Protein AF-A0A952WX65-F1 (afdb_monomer)

Foldseek 3Di:
DDPDDDPPPVDPPQPPPPPVVVLVVVVVVLVVVLVVVLVPPPPDPPVCSVVVVVVSVVVSVVVSVVVVVVVVVVVVLVVLCVVLLQQADPPPSHHNPPPDQWDADPPPRDTDHRVVSSVVVVVVSVD

pLDDT: mean 80.31, std 15.16, range [42.34, 97.69]

Nearest PDB structures (foldseek):
  5h5v-assembly1_B  TM=2.892E-01  e=1.291E+00  Escherichia coli
  5h5v-assembly1_D  TM=3.269E-01  e=4.898E+00  Escherichia coli

Secondary structure (DSSP, 8-state):
----------PPP-----THHHHHHHHHHHHHHHHHHHHH-TTS-HHHHHHHHHHHHHHHHHHHHHHHHHHHHHHHHHHHHHHTTT-B-TTT--B-TTS-SEEE-TTT--EEEHHHHHHHHHHHHT-

Mean predicted aligned error: 10.11 Å

Solvent-accessible surface area (backbone atoms only — not comparable to full-atom values): 7744 Å² total; per-residue (Å²): 140,83,86,72,85,78,80,77,69,75,70,76,73,80,78,81,66,71,71,65,56,63,58,53,53,52,51,55,52,51,54,53,49,54,52,47,52,64,65,70,48,78,82,61,57,74,90,49,51,64,56,55,49,54,51,54,53,49,55,50,52,52,53,51,50,53,51,52,53,51,51,52,51,51,54,52,46,53,55,48,30,63,76,48,72,32,34,30,43,90,86,80,58,49,77,52,73,93,58,70,66,56,54,59,41,90,88,78,59,49,76,49,40,51,73,60,39,30,50,53,48,51,62,61,73,76,106

Structure (mmCIF, N/CA/C/O backbone):
data_AF-A0A952WX65-F1
#
_entry.id   AF-A0A952WX65-F1
#
loop_
_atom_site.group_PDB
_atom_site.id
_atom_site.type_symbol
_atom_site.label_atom_id
_atom_site.label_alt_id
_atom_site.label_comp_id
_atom_site.label_asym_id
_atom_site.label_entity_id
_atom_site.label_seq_id
_atom_site.pdbx_PDB_ins_code
_atom_site.Cartn_x
_atom_site.Cartn_y
_atom_site.Cartn_z
_atom_site.occupancy
_atom_site.B_iso_or_equiv
_atom_site.auth_seq_id
_atom_site.auth_comp_id
_atom_site.auth_asym_id
_atom_site.auth_atom_id
_atom_site.pdbx_PDB_model_num
ATOM 1 N N . MET A 1 1 ? -32.049 12.056 33.086 1.00 42.78 1 MET A N 1
ATOM 2 C CA . MET A 1 1 ? -31.699 11.541 31.741 1.00 42.78 1 MET A CA 1
ATOM 3 C C . MET A 1 1 ? -30.687 12.492 31.108 1.00 42.78 1 MET A C 1
ATOM 5 O O . MET A 1 1 ? -31.081 13.486 30.518 1.00 42.78 1 MET A O 1
ATOM 9 N N . GLY A 1 2 ? -29.389 12.261 31.332 1.00 51.41 2 GLY A N 1
ATOM 10 C CA . GLY A 1 2 ? -28.313 13.152 30.883 1.00 51.41 2 GLY A CA 1
ATOM 11 C C . GLY A 1 2 ? -27.608 12.585 29.656 1.00 51.41 2 GLY A C 1
ATOM 12 O O . GLY A 1 2 ? -26.883 11.600 29.759 1.00 51.41 2 GLY A O 1
ATOM 13 N N . ARG A 1 3 ? -27.837 13.193 28.493 1.00 52.56 3 ARG A N 1
ATOM 14 C CA . ARG A 1 3 ? -27.097 12.918 27.258 1.00 52.56 3 ARG A CA 1
ATOM 15 C C . ARG A 1 3 ? -25.792 13.722 27.345 1.00 52.56 3 ARG A C 1
ATOM 17 O O . ARG A 1 3 ? -25.812 14.934 27.169 1.00 52.56 3 ARG A O 1
ATOM 24 N N . GLY A 1 4 ? -24.704 13.064 27.748 1.00 52.78 4 GLY A N 1
ATOM 25 C CA . GLY A 1 4 ? -23.398 13.698 27.947 1.00 52.78 4 GLY A CA 1
ATOM 26 C C . GLY A 1 4 ? -22.824 14.292 26.650 1.00 52.78 4 GLY A C 1
ATOM 27 O O . GLY A 1 4 ? -23.132 13.787 25.566 1.00 52.78 4 GLY A O 1
ATOM 28 N N . PRO A 1 5 ? -22.012 15.360 26.745 1.00 53.09 5 PRO A N 1
ATOM 29 C CA . PRO A 1 5 ? -21.470 16.064 25.591 1.00 53.09 5 PRO A CA 1
ATOM 30 C C . PRO A 1 5 ? -20.583 15.127 24.770 1.00 53.09 5 PRO A C 1
ATOM 32 O O . PRO A 1 5 ? -19.597 14.576 25.260 1.00 53.09 5 PRO A O 1
ATOM 35 N N . GLY A 1 6 ? -20.973 14.936 23.509 1.00 45.47 6 GLY A N 1
ATOM 36 C CA . GLY A 1 6 ? -20.217 14.184 22.523 1.00 45.47 6 GLY A CA 1
ATOM 37 C C . GLY A 1 6 ? -18.858 14.834 22.326 1.00 45.47 6 GLY A C 1
ATOM 38 O O . GLY A 1 6 ? -18.739 15.877 21.690 1.00 45.47 6 GLY A O 1
ATOM 39 N N . HIS A 1 7 ? -17.831 14.211 22.896 1.00 45.78 7 HIS A N 1
ATOM 40 C CA . HIS A 1 7 ? -16.448 14.485 22.558 1.00 45.78 7 HIS A CA 1
ATOM 41 C C . HIS A 1 7 ? -16.226 14.036 21.107 1.00 45.78 7 HIS A C 1
ATOM 43 O O . HIS A 1 7 ? -15.767 12.924 20.844 1.00 45.78 7 HIS A O 1
ATOM 49 N N . ASP A 1 8 ? -16.556 14.916 20.161 1.00 46.16 8 ASP A N 1
ATOM 50 C CA . ASP A 1 8 ? -16.030 14.879 18.801 1.00 46.16 8 ASP A CA 1
ATOM 51 C C . ASP A 1 8 ? -14.528 15.158 18.897 1.00 46.16 8 ASP A C 1
ATOM 53 O O . ASP A 1 8 ? -14.033 16.269 18.690 1.00 46.16 8 ASP A O 1
ATOM 57 N N . LYS A 1 9 ? -13.772 14.124 19.278 1.00 50.38 9 LYS A N 1
ATOM 58 C CA . LYS A 1 9 ? -12.339 14.080 19.025 1.00 50.38 9 LYS A CA 1
ATOM 59 C C . LYS A 1 9 ? -12.219 14.153 17.513 1.00 50.38 9 LYS A C 1
ATOM 61 O O . LYS A 1 9 ? -12.460 13.154 16.840 1.00 50.38 9 LYS A O 1
ATOM 66 N N . LYS A 1 10 ? -11.921 15.351 16.991 1.00 42.34 10 LYS A N 1
ATOM 67 C CA . LYS A 1 10 ? -11.514 15.560 15.601 1.00 42.34 10 LYS A CA 1
ATOM 68 C C . LYS A 1 10 ? -10.465 14.500 15.313 1.00 42.34 10 LYS A C 1
ATOM 70 O O . LYS A 1 10 ? -9.338 14.611 15.791 1.00 42.34 10 LYS A O 1
ATOM 75 N N . LEU A 1 11 ? -10.878 13.446 14.612 1.00 51.12 11 LEU A N 1
ATOM 76 C CA . LEU A 1 11 ? -9.966 12.411 14.168 1.00 51.12 11 LEU A CA 1
ATOM 77 C C . LEU A 1 11 ? -8.856 13.146 13.415 1.00 51.12 11 LEU A C 1
ATOM 79 O O . LEU A 1 11 ? -9.182 14.000 12.575 1.00 51.12 11 LEU A O 1
ATOM 83 N N . PRO A 1 12 ? -7.578 12.906 13.754 1.00 48.47 12 PRO A N 1
ATOM 84 C CA . PRO A 1 12 ? -6.482 13.494 13.008 1.00 48.47 12 PRO A CA 1
ATOM 85 C C . PRO A 1 12 ? -6.744 13.184 11.539 1.00 48.47 12 PRO A C 1
ATOM 87 O O . PRO A 1 12 ? -6.997 12.033 11.173 1.00 48.47 12 PRO A O 1
ATOM 90 N N . ARG A 1 13 ? -6.813 14.234 10.710 1.00 47.81 13 ARG A N 1
ATOM 91 C CA . ARG A 1 13 ? -6.946 14.048 9.266 1.00 47.81 13 ARG A CA 1
ATOM 92 C C . ARG A 1 13 ? -5.774 13.153 8.884 1.00 47.81 13 ARG A C 1
ATOM 94 O O . ARG A 1 13 ? -4.655 13.572 9.183 1.00 47.81 13 ARG A O 1
ATOM 101 N N . PRO A 1 14 ? -6.001 11.956 8.309 1.00 52.53 14 PRO A N 1
ATOM 102 C CA . PRO A 1 14 ? -4.903 11.103 7.895 1.00 52.53 14 PRO A CA 1
ATOM 103 C C . PRO A 1 14 ? -4.021 11.976 7.021 1.00 52.53 14 PRO A C 1
ATOM 105 O O . PRO A 1 14 ? -4.489 12.542 6.026 1.00 52.53 14 PRO A O 1
ATOM 108 N N . GLY A 1 15 ? -2.802 12.212 7.499 1.00 45.12 15 GLY A N 1
ATOM 109 C CA . GLY A 1 15 ? -1.823 12.988 6.779 1.00 45.12 15 GLY A CA 1
ATOM 110 C C . GLY A 1 15 ? -1.603 12.250 5.478 1.00 45.12 15 GLY A C 1
ATOM 111 O O . GLY A 1 15 ? -0.918 11.236 5.451 1.00 45.12 15 GLY A O 1
ATOM 112 N N . VAL A 1 16 ? -2.219 12.740 4.404 1.00 50.44 16 VAL A N 1
ATOM 113 C CA . VAL A 1 16 ? -1.882 12.363 3.035 1.00 50.44 16 VAL A CA 1
ATOM 114 C C . VAL A 1 16 ? -0.509 12.980 2.783 1.00 50.44 16 VAL A C 1
ATOM 116 O O . VAL A 1 16 ? -0.369 13.999 2.110 1.00 50.44 16 VAL A O 1
ATOM 119 N N . LEU A 1 17 ? 0.511 12.437 3.446 1.00 46.28 17 LEU A N 1
ATOM 120 C CA . LEU A 1 17 ? 1.889 12.756 3.151 1.00 46.2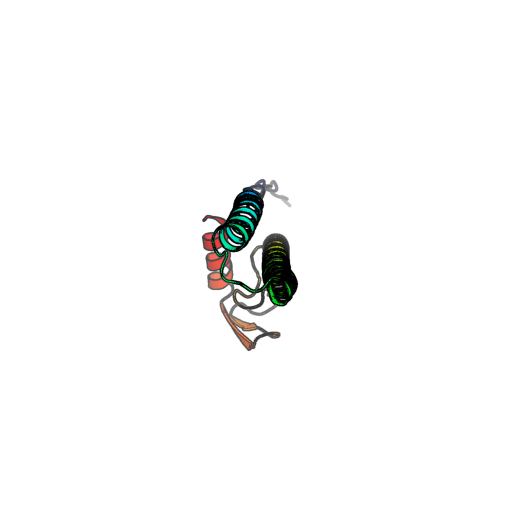8 17 LEU A CA 1
ATOM 121 C C . LEU A 1 17 ? 2.182 12.173 1.761 1.00 46.28 17 LEU A C 1
ATOM 123 O O . LEU A 1 17 ? 1.730 11.074 1.436 1.00 46.28 17 LEU A O 1
ATOM 127 N N . PRO A 1 18 ? 2.860 12.937 0.896 1.00 48.25 18 PRO A N 1
ATOM 128 C CA . PRO A 1 18 ? 2.830 12.751 -0.546 1.00 48.25 18 PRO A CA 1
ATOM 129 C C . PRO A 1 18 ? 3.696 11.560 -0.978 1.00 48.25 18 PRO A C 1
ATOM 131 O O . PRO A 1 18 ? 4.812 11.739 -1.466 1.00 48.25 18 PRO A O 1
ATOM 134 N N . THR A 1 19 ? 3.169 10.338 -0.877 1.00 53.69 19 THR A N 1
ATOM 135 C CA . THR A 1 19 ? 3.774 9.133 -1.482 1.00 53.69 19 THR A CA 1
ATOM 136 C C . THR A 1 19 ? 3.885 9.229 -3.007 1.00 53.69 19 THR A C 1
ATOM 138 O O . THR A 1 19 ? 4.653 8.492 -3.619 1.00 53.69 19 THR A O 1
ATOM 141 N N . LEU A 1 20 ? 3.224 10.207 -3.634 1.00 54.66 20 LEU A N 1
ATOM 142 C CA . LEU A 1 20 ? 3.409 10.531 -5.050 1.00 54.66 20 LEU A CA 1
ATOM 143 C C . LEU A 1 20 ? 4.826 11.028 -5.399 1.00 54.66 20 LEU A C 1
ATOM 145 O O . LEU A 1 20 ? 5.271 10.817 -6.525 1.00 54.66 20 LEU A O 1
ATOM 149 N N . ARG A 1 21 ? 5.571 11.651 -4.473 1.00 60.12 21 ARG A N 1
ATOM 150 C CA . ARG A 1 21 ? 6.911 12.203 -4.770 1.00 60.12 21 ARG A CA 1
ATOM 151 C C . ARG A 1 21 ? 7.980 11.149 -5.113 1.00 60.12 21 ARG A C 1
ATOM 153 O O . ARG A 1 21 ? 8.656 11.342 -6.123 1.00 60.12 21 ARG A O 1
ATOM 160 N N . PRO A 1 22 ? 8.152 10.048 -4.355 1.00 66.19 22 PRO A N 1
ATOM 161 C CA . PRO A 1 22 ? 9.162 9.041 -4.687 1.00 66.19 22 PRO A CA 1
ATOM 162 C C . PRO A 1 22 ? 8.853 8.277 -5.982 1.00 66.19 22 PRO A C 1
ATOM 164 O O . PRO A 1 22 ? 9.775 7.960 -6.726 1.00 66.19 22 PRO A O 1
ATOM 167 N N . VAL A 1 23 ? 7.575 8.032 -6.298 1.00 68.75 23 VAL A N 1
ATOM 168 C CA . VAL A 1 23 ? 7.187 7.320 -7.530 1.00 68.75 23 VAL A CA 1
ATOM 169 C C . VAL A 1 23 ? 7.521 8.148 -8.771 1.00 68.75 23 VAL A C 1
ATOM 171 O O . VAL A 1 23 ? 8.078 7.622 -9.733 1.00 68.75 23 VAL A O 1
ATOM 174 N N . VAL A 1 24 ? 7.243 9.455 -8.735 1.00 72.38 24 VAL A N 1
ATOM 175 C CA . VAL A 1 24 ? 7.586 10.370 -9.834 1.00 72.38 24 VAL A CA 1
ATOM 176 C C . VAL A 1 24 ? 9.105 10.507 -9.980 1.00 72.38 24 VAL A C 1
ATOM 178 O O . VAL A 1 24 ? 9.615 10.460 -11.097 1.00 72.38 24 VAL A O 1
ATOM 181 N N . ALA A 1 25 ? 9.847 10.602 -8.872 1.00 74.06 25 ALA A N 1
ATOM 182 C CA . ALA A 1 25 ? 11.309 10.649 -8.910 1.00 74.06 25 ALA A CA 1
ATOM 183 C C . ALA A 1 25 ? 11.920 9.362 -9.502 1.00 74.06 25 ALA A C 1
ATOM 185 O O . ALA A 1 25 ? 12.826 9.440 -10.332 1.00 74.06 25 ALA A O 1
ATOM 186 N N . ALA A 1 26 ? 11.383 8.187 -9.151 1.00 76.50 26 ALA A N 1
ATOM 187 C CA . ALA A 1 26 ? 11.808 6.903 -9.714 1.00 76.50 26 ALA A CA 1
ATOM 188 C C . ALA A 1 26 ? 11.519 6.793 -11.225 1.00 76.50 26 ALA A C 1
ATOM 190 O O . ALA A 1 26 ? 12.323 6.224 -11.969 1.00 76.50 26 ALA A O 1
ATOM 191 N N . TRP A 1 27 ? 10.406 7.377 -11.684 1.00 74.06 27 TRP A N 1
ATOM 192 C CA . TRP A 1 27 ? 10.050 7.481 -13.104 1.00 74.06 27 TRP A CA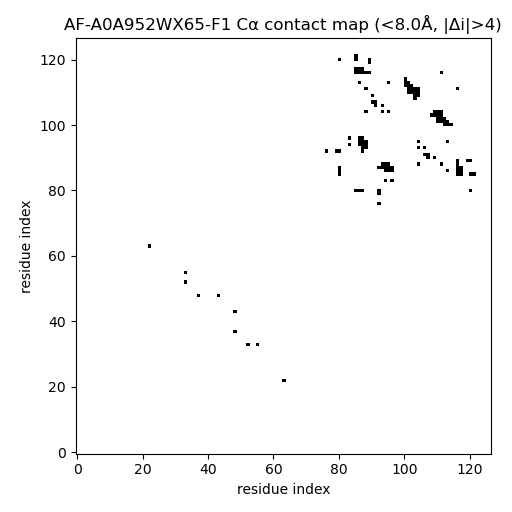 1
ATOM 193 C C . TRP A 1 27 ? 11.055 8.317 -13.899 1.00 74.06 27 TRP A C 1
ATOM 195 O O . TRP A 1 27 ? 11.546 7.876 -14.942 1.00 74.06 27 TRP A O 1
ATOM 205 N N . VAL A 1 28 ? 11.400 9.501 -13.389 1.00 79.81 28 VAL A N 1
ATOM 206 C CA . VAL A 1 28 ? 12.372 10.395 -14.037 1.00 79.81 28 VAL A CA 1
ATOM 207 C C . VAL A 1 28 ? 13.748 9.729 -14.105 1.00 79.81 28 VAL A C 1
ATOM 209 O O . VAL A 1 28 ? 14.372 9.710 -15.164 1.00 79.81 28 VAL A O 1
ATOM 212 N N . PHE A 1 29 ? 14.191 9.106 -13.010 1.00 81.69 29 PHE A N 1
ATOM 213 C CA . PHE A 1 29 ? 15.511 8.479 -12.950 1.00 81.69 29 PHE A CA 1
ATOM 214 C C . PHE A 1 29 ? 15.628 7.265 -13.883 1.00 81.69 29 PHE A C 1
ATOM 216 O O . PHE A 1 29 ? 16.624 7.123 -14.589 1.00 81.69 29 PHE A O 1
ATOM 223 N N . SER A 1 30 ? 14.592 6.423 -13.960 1.00 76.50 30 SER A N 1
ATOM 224 C CA . SER A 1 30 ? 14.608 5.243 -14.839 1.00 76.50 30 SER A CA 1
ATOM 225 C C . SER A 1 30 ? 14.610 5.625 -16.316 1.00 76.50 30 SER A C 1
ATOM 227 O O . SER A 1 30 ? 15.339 5.030 -17.107 1.00 76.50 30 SER A O 1
ATOM 229 N N . THR A 1 31 ? 13.868 6.675 -16.676 1.00 79.38 31 THR A N 1
ATOM 230 C CA . THR A 1 31 ? 13.882 7.234 -18.036 1.00 79.38 31 THR A CA 1
ATOM 231 C C . THR A 1 31 ? 15.289 7.705 -18.421 1.00 79.38 31 THR A C 1
ATOM 233 O O . THR A 1 31 ? 15.783 7.373 -19.500 1.00 79.38 31 THR A O 1
ATOM 236 N N . GLN A 1 32 ? 15.965 8.416 -17.512 1.00 81.12 32 GLN A N 1
ATOM 237 C CA . GLN A 1 32 ? 17.327 8.917 -17.715 1.00 81.12 32 GLN A CA 1
ATOM 238 C C . GLN A 1 32 ? 18.343 7.775 -17.886 1.00 81.12 32 GLN A C 1
ATOM 240 O O . GLN A 1 32 ? 19.202 7.846 -18.763 1.00 81.12 32 GLN A O 1
ATOM 245 N N . VAL A 1 33 ? 18.232 6.707 -17.087 1.00 85.56 33 VAL A N 1
ATOM 246 C CA . VAL A 1 33 ? 19.136 5.545 -17.147 1.00 85.56 33 VAL A CA 1
ATOM 247 C C . VAL A 1 33 ? 18.949 4.753 -18.441 1.00 85.56 33 VAL A C 1
ATOM 249 O O . VAL A 1 33 ? 19.941 4.388 -19.064 1.00 85.56 33 VAL A O 1
ATOM 252 N N . VAL A 1 34 ? 17.712 4.520 -18.894 1.00 78.44 34 VAL A N 1
ATOM 253 C CA . VAL A 1 34 ? 17.460 3.799 -20.158 1.00 78.44 34 VAL A CA 1
ATOM 254 C C . VAL A 1 34 ? 18.024 4.571 -21.349 1.00 78.44 34 VAL A C 1
ATOM 256 O O . VAL A 1 34 ? 18.686 3.978 -22.201 1.00 78.44 34 VAL A O 1
ATOM 259 N N . LEU A 1 35 ? 17.814 5.891 -21.390 1.00 80.12 35 LEU A N 1
ATOM 260 C CA . LEU A 1 35 ? 18.394 6.747 -22.426 1.00 80.12 35 LEU A CA 1
ATOM 261 C C . LEU A 1 35 ? 19.926 6.738 -22.373 1.00 80.12 35 LEU A C 1
ATOM 263 O O . LEU A 1 35 ? 20.566 6.627 -23.414 1.00 80.12 35 LEU A O 1
ATOM 267 N N . TYR A 1 36 ? 20.511 6.789 -21.175 1.00 83.19 36 TYR A N 1
ATOM 268 C CA . TYR A 1 36 ? 21.959 6.732 -20.990 1.00 83.19 36 TYR A CA 1
ATOM 269 C C . TYR A 1 36 ? 22.553 5.393 -21.446 1.00 83.19 36 TYR A C 1
ATOM 271 O O . TYR A 1 36 ? 23.532 5.381 -22.184 1.00 83.19 36 TYR A O 1
ATOM 279 N N . VAL A 1 37 ? 21.945 4.263 -21.078 1.00 79.50 37 VAL A N 1
ATOM 280 C CA . VAL A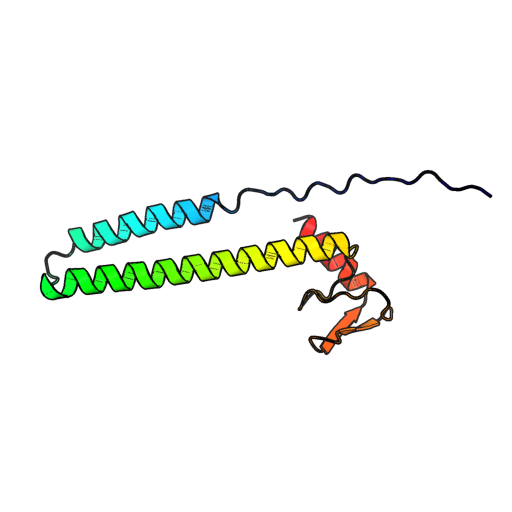 1 37 ? 22.409 2.926 -21.490 1.00 79.50 37 VAL A CA 1
ATOM 281 C C . VAL A 1 37 ? 22.279 2.742 -23.003 1.00 79.50 37 VAL A C 1
ATOM 283 O O . VAL A 1 37 ? 23.207 2.240 -23.635 1.00 79.50 37 VAL A O 1
ATOM 286 N N . ALA A 1 38 ? 21.169 3.190 -23.599 1.00 72.56 38 ALA A N 1
ATOM 287 C CA . ALA A 1 38 ? 20.978 3.149 -25.048 1.00 72.56 38 ALA A CA 1
ATOM 288 C C . ALA A 1 38 ? 21.986 4.032 -25.803 1.00 72.56 38 ALA A C 1
ATOM 290 O O . ALA A 1 38 ? 22.353 3.701 -26.929 1.00 72.56 38 ALA A O 1
ATOM 291 N N . TYR A 1 39 ? 22.423 5.133 -25.184 1.00 80.44 39 TYR A N 1
ATOM 292 C CA . TYR A 1 39 ? 23.415 6.054 -25.733 1.00 80.44 39 TYR A CA 1
ATOM 293 C C . TYR A 1 39 ? 24.855 5.539 -25.584 1.00 80.44 39 TYR A C 1
ATOM 295 O O . TYR A 1 39 ? 25.641 5.657 -26.515 1.00 80.44 39 TYR A O 1
ATOM 303 N N . VAL A 1 40 ? 25.208 4.960 -24.431 1.00 82.00 40 VAL A N 1
ATOM 304 C CA . VAL A 1 40 ? 26.584 4.530 -24.121 1.00 82.00 40 VAL A CA 1
ATOM 305 C C . VAL A 1 40 ? 26.954 3.204 -24.787 1.00 82.00 40 VAL A C 1
ATOM 307 O O . VAL A 1 40 ? 28.112 3.014 -25.152 1.00 82.00 40 VAL A O 1
ATOM 310 N N . HIS A 1 41 ? 26.005 2.283 -24.978 1.00 74.38 41 HIS A N 1
ATOM 311 C CA . HIS A 1 41 ? 26.299 1.017 -25.650 1.00 74.38 41 HIS A CA 1
ATOM 312 C C . HIS A 1 41 ? 26.148 1.132 -27.171 1.00 74.38 41 HIS A C 1
ATOM 314 O O . HIS A 1 41 ? 25.092 0.857 -27.757 1.00 74.38 41 HIS A O 1
ATOM 320 N N . ASP A 1 42 ? 27.253 1.490 -27.823 1.00 72.25 42 ASP A N 1
ATOM 321 C CA . ASP A 1 42 ? 27.334 1.540 -29.285 1.00 72.25 42 ASP A CA 1
ATOM 322 C C . ASP A 1 42 ? 27.453 0.154 -29.946 1.00 72.25 42 ASP A C 1
ATOM 324 O O . ASP A 1 42 ? 27.235 -0.002 -31.144 1.00 72.25 42 ASP A O 1
ATOM 328 N N . GLU A 1 43 ? 27.685 -0.892 -29.148 1.00 80.25 43 GLU A N 1
ATOM 329 C CA . GLU A 1 43 ? 27.825 -2.273 -29.633 1.00 80.25 43 GLU A CA 1
ATOM 330 C C . GLU A 1 43 ? 26.499 -3.026 -29.831 1.00 80.25 43 GLU A C 1
ATOM 332 O O . GLU A 1 43 ? 26.486 -4.150 -30.336 1.00 80.25 43 GLU A O 1
ATOM 337 N N . ILE A 1 44 ? 25.354 -2.438 -29.464 1.00 77.62 44 ILE A N 1
ATOM 338 C CA . ILE A 1 44 ? 24.055 -3.088 -29.683 1.00 77.62 44 ILE A CA 1
ATOM 339 C C . ILE A 1 44 ? 23.643 -2.888 -31.149 1.00 77.62 44 ILE A C 1
ATOM 341 O O . ILE A 1 44 ? 23.406 -1.748 -31.560 1.00 77.62 44 ILE A O 1
ATOM 345 N N . PRO A 1 45 ? 23.461 -3.967 -31.940 1.00 85.38 45 PRO A N 1
ATOM 346 C CA . PRO A 1 45 ? 23.040 -3.839 -33.325 1.00 85.38 45 PRO A CA 1
ATOM 347 C C . PRO A 1 45 ? 21.691 -3.118 -33.395 1.00 85.38 45 PRO A C 1
ATOM 349 O O . PRO A 1 45 ? 20.740 -3.516 -32.720 1.00 85.38 45 PRO A O 1
ATOM 352 N N . TRP A 1 46 ? 21.587 -2.105 -34.260 1.00 81.12 46 TRP A N 1
ATOM 353 C CA . TRP A 1 46 ? 20.402 -1.249 -34.436 1.00 81.12 46 TRP A CA 1
ATOM 354 C C . TRP A 1 46 ? 19.058 -2.008 -34.455 1.00 81.12 46 TRP A C 1
ATOM 356 O O . TRP A 1 46 ? 18.091 -1.565 -33.841 1.00 81.12 46 TRP A O 1
ATOM 366 N N . ARG A 1 47 ? 19.018 -3.202 -35.065 1.00 86.81 47 ARG A N 1
ATOM 367 C CA . ARG A 1 47 ? 17.837 -4.090 -35.129 1.00 86.81 47 ARG A CA 1
ATOM 368 C C . ARG A 1 47 ? 17.285 -4.554 -33.766 1.00 86.81 47 ARG A C 1
ATOM 370 O O . ARG A 1 47 ? 16.103 -4.864 -33.685 1.00 86.81 47 ARG A O 1
ATOM 377 N N . TRP A 1 48 ? 18.093 -4.576 -32.703 1.00 83.81 48 TRP A N 1
ATOM 378 C CA . TRP A 1 48 ? 17.660 -4.975 -31.352 1.00 83.81 48 TRP A CA 1
ATOM 379 C C . TRP A 1 48 ? 17.363 -3.782 -30.433 1.00 83.81 48 TRP A C 1
ATOM 381 O O . TRP A 1 48 ? 16.654 -3.952 -29.441 1.00 83.81 48 TRP A O 1
ATOM 391 N N . ARG A 1 49 ? 17.848 -2.573 -30.762 1.00 82.69 49 ARG A N 1
ATOM 392 C CA . ARG A 1 49 ? 17.707 -1.379 -29.904 1.00 82.69 49 ARG A CA 1
ATOM 393 C C . ARG A 1 49 ? 16.241 -1.062 -29.591 1.00 82.69 49 ARG A C 1
ATOM 395 O O . ARG A 1 49 ? 15.894 -0.864 -28.430 1.00 82.69 49 ARG A O 1
ATOM 402 N N . SER A 1 50 ? 15.368 -1.084 -30.597 1.00 82.25 50 SER A N 1
ATOM 403 C CA . SER A 1 50 ? 13.933 -0.820 -30.414 1.00 82.25 50 SER A CA 1
ATOM 404 C C . SER A 1 50 ? 13.259 -1.851 -29.508 1.00 82.25 50 SER A C 1
ATOM 406 O O . SER A 1 50 ? 12.476 -1.484 -28.635 1.00 82.25 50 SER A O 1
ATOM 408 N N . SER A 1 51 ? 13.606 -3.130 -29.661 1.00 86.25 51 SER A N 1
ATOM 409 C CA . SER A 1 51 ? 13.021 -4.213 -28.865 1.00 86.25 51 SER A CA 1
ATOM 410 C C . SER A 1 51 ? 13.402 -4.094 -27.390 1.00 86.25 51 SER A C 1
ATOM 412 O O . SER A 1 51 ? 12.537 -4.199 -26.524 1.00 86.25 51 SER A O 1
ATOM 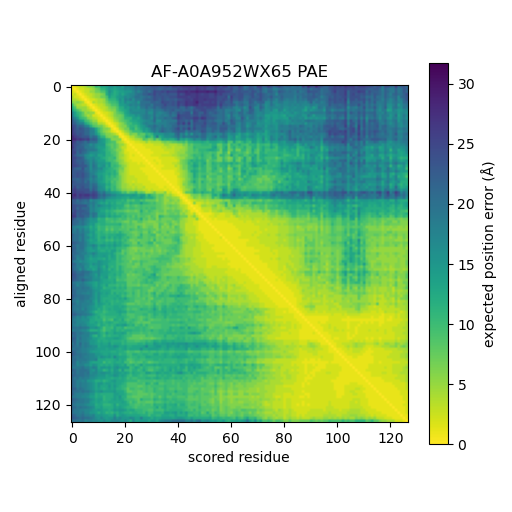414 N N . VAL A 1 52 ? 14.676 -3.807 -27.097 1.00 83.38 52 VAL A N 1
ATOM 415 C CA . VAL A 1 52 ? 15.157 -3.631 -25.716 1.00 83.38 52 VAL A CA 1
ATOM 416 C C . VAL A 1 52 ? 14.469 -2.445 -25.045 1.00 83.38 52 VAL A C 1
ATOM 418 O O . VAL A 1 52 ? 14.012 -2.569 -23.911 1.00 83.38 52 VAL A O 1
ATOM 421 N N . ILE A 1 53 ? 14.337 -1.322 -25.759 1.00 82.56 53 ILE A N 1
ATOM 422 C CA . ILE A 1 53 ? 13.632 -0.139 -25.256 1.00 82.56 53 ILE A CA 1
ATOM 423 C C . ILE A 1 53 ? 12.177 -0.506 -24.941 1.00 82.56 53 ILE A C 1
ATOM 425 O O . ILE A 1 53 ? 11.741 -0.337 -23.805 1.00 82.56 53 ILE A O 1
ATOM 429 N N . VAL A 1 54 ? 11.435 -1.073 -25.894 1.00 86.12 54 VAL A N 1
ATOM 430 C CA . VAL A 1 54 ? 10.014 -1.408 -25.693 1.00 86.12 54 VAL A CA 1
ATOM 431 C C . VAL A 1 54 ? 9.815 -2.371 -24.517 1.00 86.12 54 VAL A C 1
ATOM 433 O O . VAL A 1 54 ? 8.924 -2.148 -23.698 1.00 86.12 54 VAL A O 1
ATOM 436 N N . ILE A 1 55 ? 10.663 -3.396 -24.379 1.00 87.44 55 ILE A N 1
ATOM 437 C CA . ILE A 1 55 ? 10.591 -4.351 -23.262 1.00 87.44 55 ILE A CA 1
ATOM 438 C C . ILE A 1 55 ? 10.875 -3.658 -21.925 1.00 87.44 55 ILE A C 1
ATOM 440 O O . ILE A 1 55 ? 10.113 -3.836 -20.973 1.00 87.44 55 ILE A O 1
ATOM 444 N N . ALA A 1 56 ? 11.933 -2.845 -21.847 1.00 83.75 56 ALA A N 1
ATOM 445 C CA . ALA A 1 56 ? 12.295 -2.133 -20.623 1.00 83.75 56 ALA A CA 1
ATOM 446 C C . ALA A 1 56 ? 11.169 -1.193 -20.164 1.00 83.75 56 ALA A C 1
ATOM 448 O O . ALA A 1 56 ? 10.758 -1.233 -19.002 1.00 83.75 56 ALA A O 1
ATOM 449 N N . TRP A 1 57 ? 10.612 -0.407 -21.088 1.00 86.25 57 TRP A N 1
ATOM 450 C CA . TRP A 1 57 ? 9.477 0.475 -20.811 1.00 86.25 57 TRP A CA 1
ATOM 451 C C . TRP A 1 57 ? 8.213 -0.302 -20.423 1.00 86.25 57 TRP A C 1
ATOM 453 O O . TRP A 1 57 ? 7.499 0.114 -19.509 1.00 86.25 57 TRP A O 1
ATOM 463 N N . GLY A 1 58 ? 7.956 -1.451 -21.055 1.00 88.94 58 GLY A N 1
ATOM 464 C CA . GLY A 1 58 ? 6.830 -2.326 -20.723 1.00 88.94 58 GLY A CA 1
ATOM 465 C C . GLY A 1 58 ? 6.906 -2.886 -19.300 1.00 88.94 58 GLY A C 1
ATOM 466 O O . GLY A 1 58 ? 5.945 -2.767 -18.537 1.00 88.94 58 GLY A O 1
ATOM 467 N N . LEU A 1 59 ? 8.060 -3.439 -18.910 1.00 86.62 59 LEU A N 1
ATOM 468 C CA . LEU A 1 59 ? 8.284 -3.958 -17.554 1.00 86.62 59 LEU A CA 1
ATOM 469 C C . LEU A 1 59 ? 8.176 -2.851 -16.500 1.00 86.62 59 LEU A C 1
ATOM 471 O O . LEU A 1 59 ? 7.560 -3.047 -15.450 1.00 86.62 59 LEU A O 1
ATOM 475 N N . PHE A 1 60 ? 8.723 -1.671 -16.796 1.00 82.00 60 PHE A N 1
ATOM 476 C CA . PHE A 1 60 ? 8.660 -0.530 -15.890 1.00 82.00 60 PHE A CA 1
ATOM 477 C C . PHE A 1 60 ? 7.226 -0.011 -15.709 1.00 82.00 60 PHE A C 1
ATOM 479 O O . PHE A 1 60 ? 6.779 0.212 -14.581 1.00 82.00 60 PHE A O 1
ATOM 486 N N . GLY A 1 61 ? 6.468 0.112 -16.804 1.00 85.69 61 GLY A N 1
ATOM 487 C CA . GLY A 1 61 ? 5.052 0.475 -16.763 1.00 85.69 61 GLY A CA 1
ATOM 488 C C . GLY A 1 61 ? 4.228 -0.515 -15.936 1.00 85.69 61 GLY A C 1
ATOM 489 O O . GLY A 1 61 ? 3.451 -0.099 -15.073 1.00 85.69 61 GLY A O 1
ATOM 490 N N . ALA A 1 62 ? 4.452 -1.820 -16.123 1.00 88.06 62 ALA A N 1
ATOM 491 C CA . ALA A 1 62 ? 3.792 -2.863 -15.339 1.00 88.06 62 ALA A CA 1
ATOM 492 C C . ALA A 1 62 ? 4.109 -2.751 -13.835 1.00 88.06 62 ALA A C 1
ATOM 494 O O . ALA A 1 62 ? 3.193 -2.787 -13.010 1.00 88.06 62 ALA A O 1
ATOM 495 N N . ALA A 1 63 ? 5.378 -2.542 -13.467 1.00 85.00 63 ALA A N 1
ATOM 496 C CA . ALA A 1 63 ? 5.783 -2.330 -12.076 1.00 85.00 63 ALA A CA 1
ATOM 497 C C . ALA A 1 63 ? 5.133 -1.073 -11.463 1.00 85.00 63 ALA A C 1
ATOM 499 O O . ALA A 1 63 ? 4.657 -1.106 -10.321 1.00 85.00 63 ALA A O 1
ATOM 500 N N . GLY A 1 64 ? 5.046 0.017 -12.232 1.00 85.50 64 GLY A N 1
ATOM 501 C CA . GLY A 1 64 ? 4.353 1.240 -11.826 1.00 85.50 64 GLY A CA 1
ATOM 502 C C . GLY A 1 64 ? 2.865 1.005 -11.547 1.00 85.50 64 GLY A C 1
ATOM 503 O O . GLY A 1 64 ? 2.363 1.422 -10.501 1.00 85.50 64 GLY A O 1
ATOM 504 N N . VAL A 1 65 ? 2.172 0.276 -12.429 1.00 87.81 65 VAL A N 1
ATOM 505 C CA . VAL A 1 65 ? 0.757 -0.092 -12.242 1.00 87.81 65 VAL A CA 1
ATOM 506 C C . VAL A 1 65 ? 0.575 -0.960 -10.998 1.00 87.81 65 VAL A C 1
ATOM 508 O O . VAL A 1 65 ? -0.295 -0.663 -10.181 1.00 87.81 65 VAL A O 1
ATOM 511 N N . LEU A 1 66 ? 1.403 -1.990 -10.806 1.00 88.19 66 LEU A N 1
ATOM 512 C CA . LEU A 1 66 ? 1.332 -2.858 -9.624 1.00 88.19 66 LEU A CA 1
ATOM 513 C C . LEU A 1 66 ? 1.508 -2.064 -8.324 1.00 88.19 66 LEU A C 1
ATOM 515 O O . LEU A 1 66 ? 0.723 -2.232 -7.389 1.00 88.19 66 LEU A O 1
ATOM 519 N N . THR A 1 67 ? 2.479 -1.153 -8.291 1.00 83.75 67 THR A N 1
ATOM 520 C CA . THR A 1 67 ? 2.733 -0.285 -7.132 1.00 83.75 67 THR A CA 1
ATOM 521 C C . THR A 1 67 ? 1.551 0.646 -6.867 1.00 83.75 67 THR A C 1
ATOM 523 O O . THR A 1 67 ? 1.102 0.772 -5.729 1.00 83.75 67 THR A O 1
ATOM 526 N N . PHE A 1 68 ? 0.984 1.251 -7.913 1.00 84.12 68 PHE A N 1
ATOM 527 C CA . PHE A 1 68 ? -0.191 2.115 -7.795 1.00 84.12 68 PHE A CA 1
ATOM 528 C C . PHE A 1 68 ? -1.429 1.358 -7.298 1.00 84.12 68 PHE A C 1
ATOM 530 O O . PHE A 1 68 ? -2.184 1.863 -6.465 1.00 84.12 68 PHE A O 1
ATOM 537 N N . LEU A 1 69 ? -1.644 0.132 -7.781 1.00 88.75 69 LEU A N 1
ATOM 538 C CA . LEU A 1 69 ? -2.731 -0.727 -7.314 1.00 88.75 69 LEU A CA 1
ATOM 539 C C . LEU A 1 69 ? -2.531 -1.135 -5.850 1.00 88.75 69 LEU A C 1
ATOM 541 O O . LEU A 1 69 ? -3.503 -1.138 -5.090 1.00 88.75 69 LEU A O 1
ATOM 545 N N . TRP A 1 70 ? -1.295 -1.431 -5.439 1.00 87.06 70 TRP A N 1
ATOM 546 C CA . TRP A 1 70 ? -0.955 -1.712 -4.043 1.00 87.06 70 TRP A CA 1
ATOM 547 C C . TRP A 1 70 ? -1.238 -0.505 -3.146 1.00 87.06 70 TRP A C 1
ATOM 549 O O . TRP A 1 70 ? -1.896 -0.645 -2.115 1.00 87.06 70 TRP A O 1
ATOM 559 N N . ASP A 1 71 ? -0.811 0.687 -3.561 1.00 85.44 71 ASP A N 1
ATOM 560 C CA . ASP A 1 71 ? -1.027 1.927 -2.813 1.00 85.44 71 ASP A CA 1
ATOM 561 C C . ASP A 1 71 ? -2.521 2.263 -2.705 1.00 85.44 71 ASP A C 1
ATOM 563 O O . ASP A 1 71 ? -3.038 2.537 -1.621 1.00 85.44 71 ASP A O 1
ATOM 567 N N . ARG A 1 72 ? -3.279 2.110 -3.800 1.00 85.69 72 ARG A N 1
ATOM 568 C CA . ARG A 1 72 ? -4.741 2.255 -3.756 1.00 85.69 72 ARG A CA 1
ATOM 569 C C . ARG A 1 72 ? -5.403 1.260 -2.814 1.00 85.69 72 ARG A C 1
ATOM 571 O O . ARG A 1 72 ? -6.311 1.656 -2.082 1.00 85.69 72 ARG A O 1
ATOM 578 N N . ARG A 1 73 ? -4.982 -0.009 -2.820 1.00 86.81 73 ARG A N 1
ATOM 579 C CA . ARG A 1 73 ? -5.500 -1.013 -1.876 1.00 86.81 73 ARG A CA 1
ATOM 580 C C . ARG A 1 73 ? -5.183 -0.621 -0.439 1.00 86.81 73 ARG A C 1
ATOM 582 O O . ARG A 1 73 ? -6.082 -0.663 0.396 1.00 86.81 73 ARG A O 1
ATOM 589 N N . ARG A 1 74 ? -3.956 -0.171 -0.168 1.00 84.69 74 ARG A N 1
ATOM 590 C CA . ARG A 1 74 ? -3.541 0.312 1.154 1.00 84.69 74 ARG A CA 1
ATOM 591 C C . ARG A 1 74 ? -4.432 1.462 1.629 1.00 84.69 74 ARG A C 1
ATOM 593 O O . ARG A 1 74 ? -5.031 1.359 2.694 1.00 84.69 74 ARG A O 1
ATOM 600 N N . LEU A 1 75 ? -4.627 2.487 0.800 1.00 84.94 75 LEU A N 1
ATOM 601 C CA . LEU A 1 75 ? -5.491 3.629 1.123 1.00 84.94 75 LEU A CA 1
ATOM 602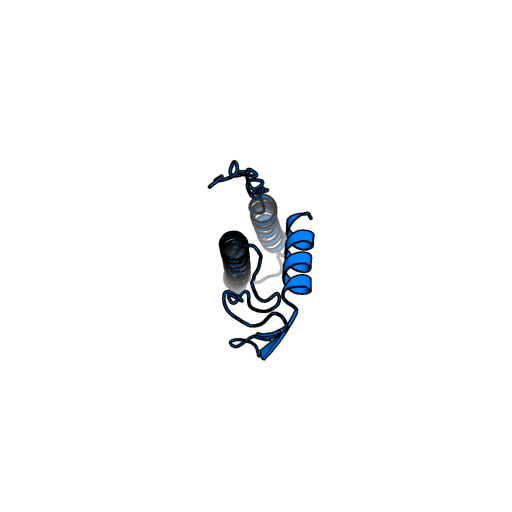 C C . LEU A 1 75 ? -6.960 3.226 1.328 1.00 84.94 75 LEU A C 1
ATOM 604 O O . LEU A 1 75 ? -7.662 3.809 2.156 1.00 84.94 75 LEU A O 1
ATOM 608 N N . GLN A 1 76 ? -7.458 2.237 0.582 1.00 87.38 76 GLN A N 1
ATOM 609 C CA . GLN A 1 76 ? -8.808 1.709 0.794 1.00 87.38 76 GLN A CA 1
ATOM 610 C C . GLN A 1 76 ? -8.936 0.988 2.138 1.00 87.38 76 GLN A C 1
ATOM 612 O O . GLN A 1 76 ? -9.946 1.177 2.820 1.00 87.38 76 GLN A O 1
ATOM 617 N N . VAL A 1 77 ? -7.932 0.198 2.529 1.00 84.00 77 VAL A N 1
ATOM 618 C CA . VAL A 1 77 ? -7.896 -0.462 3.840 1.00 84.00 77 VAL A CA 1
ATOM 619 C C . VAL A 1 77 ? -7.870 0.585 4.949 1.00 84.00 77 VAL A C 1
ATOM 621 O O . VAL A 1 77 ? -8.715 0.522 5.834 1.00 84.00 77 VAL A O 1
ATOM 624 N N . GLU A 1 78 ? -7.016 1.605 4.857 1.00 84.75 78 GLU A N 1
ATOM 625 C CA . GLU A 1 78 ? -6.952 2.693 5.844 1.00 84.75 78 GLU A CA 1
ATOM 626 C C . GLU A 1 78 ? -8.307 3.377 6.048 1.00 84.75 78 GLU A C 1
ATOM 628 O O . GLU A 1 78 ? -8.795 3.503 7.175 1.00 84.75 78 GLU A O 1
ATOM 633 N N . ARG A 1 79 ? -8.972 3.758 4.950 1.00 85.75 79 ARG A N 1
ATOM 634 C CA . ARG A 1 79 ? -10.301 4.385 5.012 1.00 85.75 79 ARG A CA 1
ATOM 635 C C . ARG A 1 79 ? -11.328 3.470 5.674 1.00 85.75 79 ARG A C 1
ATOM 637 O O . ARG A 1 79 ? -12.116 3.941 6.494 1.00 85.75 79 ARG A O 1
ATOM 644 N N . ARG A 1 80 ? -11.309 2.172 5.349 1.00 84.94 80 ARG A N 1
ATOM 645 C CA . ARG A 1 80 ? -12.206 1.182 5.961 1.00 84.94 80 ARG A CA 1
ATOM 646 C C . ARG A 1 80 ? -11.912 1.001 7.448 1.00 84.94 80 ARG A C 1
ATOM 648 O O . ARG A 1 80 ? -12.849 0.996 8.235 1.00 84.94 80 ARG A O 1
ATOM 655 N N . VAL A 1 81 ? -10.647 0.916 7.854 1.00 87.50 81 VAL A N 1
ATOM 656 C CA . VAL A 1 81 ? -10.241 0.747 9.262 1.00 87.50 81 VAL A CA 1
ATOM 657 C C . VAL A 1 81 ? -10.718 1.924 10.115 1.00 87.50 81 VAL A C 1
ATOM 659 O O . VAL A 1 81 ? -11.287 1.708 11.188 1.00 87.50 81 VAL A O 1
ATOM 662 N N . VAL A 1 82 ? -10.559 3.160 9.625 1.00 85.75 82 VAL A N 1
ATOM 663 C CA . VAL A 1 82 ? -11.033 4.364 10.328 1.00 85.75 82 VAL A CA 1
ATOM 664 C C . VAL A 1 82 ? -12.560 4.360 10.454 1.00 85.75 82 VAL A C 1
ATOM 666 O O . VAL A 1 82 ? -13.087 4.605 11.540 1.00 85.75 82 VAL A O 1
ATOM 669 N N . GLN A 1 83 ? -13.284 4.010 9.384 1.00 89.06 83 GLN A N 1
ATOM 670 C CA . GLN A 1 83 ? -14.749 3.890 9.421 1.00 89.06 83 GLN A CA 1
ATOM 671 C C . GLN A 1 83 ? -15.225 2.790 10.382 1.00 89.06 83 GLN A C 1
ATOM 673 O O . GLN A 1 83 ? -16.217 2.965 11.087 1.00 89.06 83 GLN A O 1
ATOM 678 N N . LEU A 1 84 ? -14.486 1.683 10.465 1.00 88.25 84 LEU A N 1
ATOM 679 C CA . LEU A 1 84 ? -14.771 0.548 11.344 1.00 88.25 84 LEU A CA 1
ATOM 680 C C . LEU A 1 84 ? -14.282 0.748 12.785 1.00 88.25 84 LEU A C 1
ATOM 682 O O . LEU A 1 84 ? -14.337 -0.189 13.583 1.00 88.25 84 LEU A O 1
ATOM 686 N N . ARG A 1 85 ? -13.812 1.953 13.142 1.00 89.81 85 ARG A N 1
ATOM 687 C CA . ARG A 1 85 ? -13.257 2.270 14.468 1.00 89.81 85 ARG A CA 1
ATOM 688 C C . ARG A 1 85 ? -12.190 1.259 14.901 1.00 89.81 85 ARG A C 1
ATOM 690 O O . ARG A 1 85 ? -12.239 0.759 16.023 1.00 89.81 85 ARG A O 1
ATOM 697 N N . PHE A 1 86 ? -11.253 0.942 14.006 1.00 89.25 86 PHE A N 1
ATOM 698 C CA . PHE A 1 86 ? -10.134 0.022 14.257 1.00 89.25 86 PHE A CA 1
ATOM 699 C C . PHE A 1 86 ? -10.525 -1.452 14.466 1.00 89.25 86 PHE A C 1
ATOM 701 O O . PHE A 1 86 ? -9.677 -2.281 14.791 1.00 89.25 86 PHE A O 1
ATOM 708 N N . ARG A 1 87 ? -11.795 -1.815 14.241 1.00 93.00 87 ARG A N 1
ATOM 709 C CA . ARG A 1 87 ? -12.290 -3.198 14.326 1.00 93.00 87 ARG A CA 1
ATOM 710 C C . ARG A 1 87 ? -12.204 -3.887 12.971 1.00 93.00 87 ARG A C 1
ATOM 712 O O . ARG A 1 87 ? -13.221 -4.216 12.362 1.00 93.00 87 ARG A O 1
ATOM 719 N N . ALA A 1 88 ? -10.985 -4.075 12.487 1.00 94.44 88 ALA A N 1
ATOM 720 C CA . ALA A 1 88 ? -10.719 -4.771 11.236 1.00 94.44 88 ALA A CA 1
ATOM 721 C C . ALA A 1 88 ? -9.591 -5.785 11.420 1.00 94.44 88 ALA A C 1
ATOM 723 O O . ALA A 1 88 ? -8.635 -5.511 12.138 1.00 94.44 88 ALA A O 1
ATOM 724 N N . CYS A 1 89 ? -9.673 -6.943 10.772 1.00 92.31 89 CYS A N 1
ATOM 725 C CA . CYS A 1 89 ? -8.606 -7.943 10.815 1.00 92.31 89 CYS A CA 1
ATOM 726 C C . CYS A 1 89 ? -7.275 -7.339 10.328 1.00 92.31 89 CYS A C 1
ATOM 728 O O . CYS A 1 89 ? -7.247 -6.683 9.288 1.00 92.31 89 CYS A O 1
ATOM 730 N N . THR A 1 90 ? -6.177 -7.574 11.053 1.00 90.50 90 THR A N 1
ATOM 731 C CA . THR A 1 90 ? -4.838 -7.057 10.704 1.00 90.50 90 THR A CA 1
ATOM 732 C C . THR A 1 90 ? -4.250 -7.690 9.444 1.00 90.50 90 THR A C 1
ATOM 734 O O . THR A 1 90 ? -3.392 -7.083 8.818 1.00 90.50 90 THR A O 1
ATOM 737 N N . GLU A 1 91 ? -4.724 -8.879 9.060 1.00 89.50 91 GLU A N 1
ATOM 738 C CA . GLU A 1 91 ? -4.232 -9.612 7.886 1.00 89.50 91 GLU A CA 1
ATOM 739 C C . GLU A 1 91 ? -4.994 -9.240 6.608 1.00 89.50 91 GLU A C 1
ATOM 741 O O . GLU A 1 91 ? -4.396 -8.915 5.587 1.00 89.50 91 GLU A O 1
ATOM 746 N N . CYS A 1 92 ? -6.333 -9.281 6.645 1.00 87.81 92 CYS A N 1
ATOM 747 C CA . CYS A 1 92 ? -7.163 -9.113 5.444 1.00 87.81 92 CYS A CA 1
ATOM 748 C C . CYS A 1 92 ? -8.013 -7.833 5.419 1.00 87.81 92 CYS A C 1
ATOM 750 O O . CYS A 1 92 ? -8.642 -7.538 4.404 1.00 87.81 92 CYS A O 1
ATOM 752 N N . GLY A 1 93 ? -8.080 -7.076 6.520 1.00 88.88 93 GLY A N 1
ATOM 753 C CA .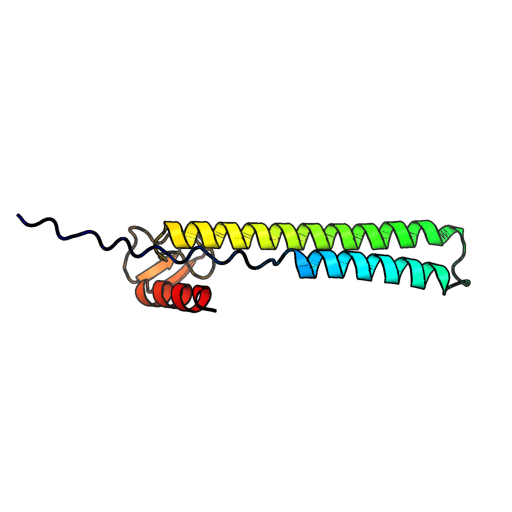 GLY A 1 93 ? -8.894 -5.860 6.616 1.00 88.88 93 GLY A CA 1
ATOM 754 C C . GLY A 1 93 ? -10.410 -6.090 6.708 1.00 88.88 93 GLY A C 1
ATOM 755 O O . GLY A 1 93 ? -11.169 -5.126 6.604 1.00 88.88 93 GLY A O 1
ATOM 756 N N . TYR A 1 94 ? -10.873 -7.334 6.896 1.00 90.69 94 TYR A N 1
ATOM 757 C CA . TYR A 1 94 ? -12.299 -7.639 7.071 1.00 90.69 94 TYR A CA 1
ATOM 758 C C . TYR A 1 94 ? -12.863 -7.018 8.352 1.00 90.69 94 TYR A C 1
ATOM 760 O O . TYR A 1 94 ? -12.171 -6.948 9.369 1.00 90.69 94 TYR A O 1
ATOM 768 N N . SER A 1 95 ? -14.129 -6.596 8.312 1.00 94.38 95 SER A N 1
ATOM 769 C CA . SER A 1 95 ? -14.797 -5.976 9.455 1.00 94.38 95 SER A CA 1
ATOM 770 C C . SER A 1 95 ? -15.057 -6.976 10.576 1.00 94.38 95 SER A C 1
ATOM 772 O O . SER A 1 95 ? -15.754 -7.967 10.395 1.00 94.38 95 SER A O 1
ATOM 774 N N . LEU A 1 96 ? -14.549 -6.672 11.766 1.00 95.06 96 LEU A N 1
ATOM 775 C CA . LEU A 1 96 ? -14.831 -7.410 12.997 1.00 95.06 96 LEU A CA 1
ATOM 776 C C . LEU A 1 96 ? -15.933 -6.710 13.808 1.00 95.06 96 LEU A C 1
ATOM 778 O O . LEU A 1 96 ? -15.944 -6.732 15.039 1.00 95.06 96 LEU A O 1
ATOM 782 N N . HIS A 1 97 ? -16.858 -6.027 13.134 1.00 92.94 97 HIS A N 1
ATOM 783 C CA . HIS A 1 97 ? -18.013 -5.448 13.801 1.00 92.94 97 HIS A CA 1
ATOM 784 C C . HIS A 1 97 ? -19.063 -6.532 14.086 1.00 92.94 97 HIS A C 1
ATOM 786 O O . HIS A 1 97 ? -19.442 -7.274 13.188 1.00 92.94 97 HIS A 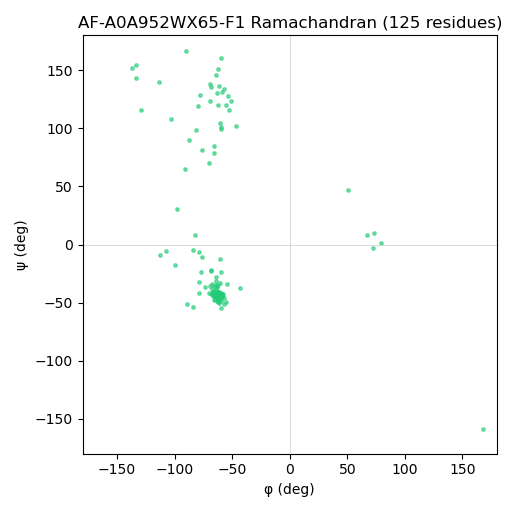O 1
ATOM 792 N N . GLY A 1 98 ? -19.537 -6.621 15.332 1.00 91.19 98 GLY A N 1
ATOM 793 C CA . GLY A 1 98 ? -20.585 -7.572 15.732 1.00 91.19 98 GLY A CA 1
ATOM 794 C C . GLY A 1 98 ? -20.123 -9.015 15.972 1.00 91.19 98 GLY A C 1
ATOM 795 O O . GLY A 1 98 ? -20.951 -9.854 16.309 1.00 91.19 98 GLY A O 1
ATOM 796 N N . VAL A 1 99 ? -18.828 -9.312 15.837 1.00 92.31 99 VAL A N 1
ATOM 797 C CA . VAL A 1 99 ? -18.247 -10.615 16.206 1.00 92.31 99 VAL A CA 1
ATOM 798 C C . VAL A 1 99 ? -17.777 -10.627 17.667 1.00 92.31 99 VAL A C 1
ATOM 800 O O . VAL A 1 99 ? -17.687 -9.579 18.310 1.00 92.31 99 VAL A O 1
ATOM 803 N N . ALA A 1 100 ? -17.484 -11.819 18.197 1.00 94.62 100 AL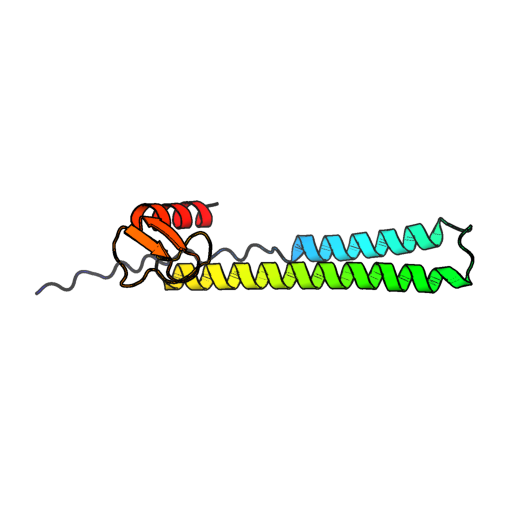A A N 1
ATOM 804 C CA . ALA A 1 100 ? -16.979 -12.005 19.557 1.00 94.62 100 ALA A CA 1
ATOM 805 C C . ALA A 1 100 ? -15.645 -11.267 19.803 1.00 94.62 100 ALA A C 1
ATOM 807 O O . ALA A 1 100 ? -14.921 -10.944 18.857 1.00 94.62 100 ALA A O 1
ATOM 808 N N . GLN A 1 101 ? -15.317 -11.031 21.080 1.00 96.25 101 GLN A N 1
ATOM 809 C CA . GLN A 1 101 ? -14.054 -10.408 21.520 1.00 96.25 101 GLN A CA 1
ATOM 810 C C . GLN A 1 101 ? -12.819 -11.148 20.982 1.00 96.25 101 GLN A C 1
ATOM 812 O O . GLN A 1 101 ? -11.829 -10.530 20.612 1.00 96.25 101 GLN A O 1
ATOM 817 N N . GLU A 1 102 ? -12.899 -12.466 20.851 1.00 97.44 102 GLU A N 1
ATOM 818 C CA . GLU A 1 102 ? -11.842 -13.305 20.300 1.00 97.44 102 GLU A CA 1
ATOM 819 C C . GLU A 1 102 ? -12.433 -14.341 19.345 1.00 97.44 102 GLU A C 1
ATOM 821 O O . GLU A 1 102 ? -13.596 -14.734 19.467 1.00 97.44 102 GLU A O 1
ATOM 826 N N . GLY A 1 103 ? -11.646 -14.773 18.363 1.00 97.06 103 GLY A N 1
ATOM 827 C CA . GLY A 1 103 ? -12.117 -15.751 17.393 1.00 97.06 103 GLY A CA 1
ATOM 828 C C . GLY A 1 103 ? -11.208 -15.906 16.186 1.00 97.06 103 GLY A C 1
ATOM 829 O O . GLY A 1 103 ? -10.018 -15.595 16.223 1.00 97.06 103 GLY A O 1
ATOM 830 N N . LYS A 1 104 ? -11.782 -16.417 15.095 1.00 97.69 104 LYS A N 1
ATOM 831 C CA . LYS A 1 104 ? -11.135 -16.494 13.782 1.00 97.69 104 LYS A CA 1
ATOM 832 C C . LYS A 1 104 ? -11.855 -15.574 12.808 1.00 97.69 104 LYS A C 1
ATOM 834 O O . LYS A 1 104 ? -13.080 -15.502 12.811 1.00 97.69 104 LYS A O 1
ATOM 839 N N . CYS A 1 105 ? -11.091 -14.887 11.970 1.00 95.81 105 CYS A N 1
ATOM 840 C CA . CYS A 1 105 ? -11.633 -14.080 10.890 1.00 95.81 105 CYS A CA 1
ATOM 841 C C . CYS A 1 105 ? -12.377 -14.987 9.890 1.00 95.81 105 CYS A C 1
ATOM 843 O O . CYS A 1 105 ? -11.794 -15.984 9.459 1.00 95.81 105 CYS A O 1
ATOM 845 N N . PRO A 1 106 ? -13.621 -14.665 9.496 1.00 94.62 106 PRO A N 1
ATOM 846 C CA . PRO A 1 106 ? -14.394 -15.498 8.573 1.00 94.62 106 PRO A CA 1
ATOM 847 C C . PRO A 1 106 ? -13.831 -15.504 7.143 1.00 94.62 106 PRO A C 1
ATOM 849 O O . PRO A 1 106 ? -14.060 -16.460 6.416 1.00 94.62 106 PRO A O 1
ATOM 852 N N . GLU A 1 107 ? -13.071 -14.475 6.756 1.00 94.31 107 GLU A N 1
ATOM 853 C CA . GLU A 1 107 ? -12.463 -14.382 5.421 1.00 94.31 107 GLU A CA 1
ATOM 854 C C . GLU A 1 107 ? -11.138 -15.147 5.328 1.00 94.31 107 GLU A C 1
ATOM 856 O O . GLU A 1 107 ? -10.947 -15.980 4.451 1.00 94.31 107 GLU A O 1
ATOM 861 N N . CYS A 1 108 ? -10.194 -14.866 6.234 1.00 94.38 108 CYS A N 1
ATOM 862 C CA . CYS A 1 108 ? -8.830 -15.402 6.138 1.00 94.38 108 CYS A CA 1
ATOM 863 C C . CYS A 1 108 ? -8.508 -16.501 7.160 1.00 94.38 108 CYS A C 1
ATOM 865 O O . CYS A 1 108 ? -7.411 -17.052 7.138 1.00 94.38 108 CYS A O 1
ATOM 867 N N . GLY A 1 109 ? -9.410 -16.790 8.103 1.00 96.38 109 GLY A N 1
ATOM 868 C CA . GLY A 1 109 ? -9.195 -17.779 9.164 1.00 96.38 109 GLY A CA 1
ATOM 869 C C . GLY A 1 109 ? -8.203 -17.363 10.259 1.00 96.38 109 GLY A C 1
ATOM 870 O O . GLY A 1 109 ? -8.026 -18.112 11.225 1.00 96.38 109 GLY A O 1
ATOM 871 N N . ALA A 1 110 ? -7.575 -16.185 10.149 1.00 94.56 110 ALA A N 1
ATOM 872 C CA . ALA A 1 110 ? -6.607 -15.692 11.125 1.00 94.56 110 ALA A CA 1
ATOM 873 C C . ALA A 1 110 ? -7.249 -15.527 12.507 1.00 94.56 110 ALA A C 1
ATOM 875 O O . ALA A 1 110 ? -8.362 -15.008 12.627 1.00 94.56 110 ALA A O 1
ATOM 876 N N . ARG A 1 111 ? -6.543 -15.958 13.557 1.00 96.38 111 ARG A N 1
ATOM 877 C CA . ARG A 1 111 ? -6.984 -15.723 14.935 1.00 96.38 111 ARG A CA 1
ATOM 878 C C . ARG A 1 111 ? -6.872 -14.239 15.264 1.00 96.38 111 ARG A C 1
ATOM 880 O O . ARG A 1 111 ? -5.875 -13.610 14.918 1.00 96.38 111 ARG A O 1
ATOM 887 N N . TYR A 1 112 ? -7.873 -13.705 15.946 1.00 95.75 112 TYR A N 1
ATOM 888 C CA . TYR A 1 112 ? -7.874 -12.325 16.406 1.00 95.75 112 TYR A CA 1
ATOM 889 C C . TYR A 1 112 ? -8.326 -12.238 17.863 1.00 95.75 112 TYR A C 1
ATOM 891 O O . TYR A 1 112 ? -9.086 -13.072 18.355 1.00 95.75 112 TYR A O 1
ATOM 899 N N . GLU A 1 113 ? -7.866 -11.177 18.510 1.00 97.50 113 GLU A N 1
ATOM 900 C CA . GLU A 1 113 ? -8.323 -10.692 19.805 1.00 97.50 113 GLU A CA 1
ATOM 901 C C . GLU A 1 113 ? -8.600 -9.203 19.592 1.00 97.50 113 GLU A C 1
ATOM 903 O O . GLU A 1 113 ? -7.694 -8.453 19.214 1.00 97.50 113 GLU A O 1
ATOM 908 N N . LEU A 1 114 ? -9.857 -8.784 19.733 1.00 95.44 114 LEU A N 1
ATOM 909 C CA . LEU A 1 114 ? -10.344 -7.492 19.252 1.00 95.44 114 LEU A CA 1
ATOM 910 C C . LEU A 1 114 ? -9.551 -6.337 19.873 1.00 95.44 114 LEU A C 1
ATOM 912 O O . LEU A 1 114 ? -9.126 -5.430 19.158 1.00 95.44 114 LEU A O 1
ATOM 916 N N . ASP A 1 115 ? -9.264 -6.413 21.172 1.00 96.00 115 ASP A N 1
ATOM 917 C CA . ASP A 1 115 ? -8.485 -5.401 21.892 1.00 96.00 115 ASP A CA 1
ATOM 918 C C . ASP A 1 115 ? -7.024 -5.331 21.421 1.00 96.00 115 ASP A C 1
ATOM 920 O O . ASP A 1 115 ? -6.425 -4.253 21.345 1.00 96.00 115 ASP A O 1
ATOM 924 N N . ARG A 1 116 ? -6.421 -6.471 21.066 1.00 94.69 116 ARG A N 1
ATOM 925 C CA . ARG A 1 116 ? -5.072 -6.512 20.481 1.00 94.69 116 ARG A CA 1
ATOM 926 C C . ARG A 1 116 ? -5.069 -5.952 19.060 1.00 94.69 116 ARG A C 1
ATOM 928 O O . ARG A 1 116 ? -4.173 -5.185 18.712 1.00 94.69 116 ARG A O 1
ATOM 935 N N . THR A 1 117 ? -6.080 -6.288 18.267 1.00 93.50 117 THR A N 1
ATOM 936 C CA . THR A 1 117 ? -6.264 -5.792 16.901 1.00 93.50 117 THR A CA 1
ATOM 937 C C . THR A 1 117 ? -6.469 -4.277 16.867 1.00 93.50 117 THR A C 1
ATOM 939 O O . THR A 1 117 ? -5.816 -3.597 16.078 1.00 93.50 117 THR A O 1
ATOM 942 N N . ILE A 1 118 ? -7.300 -3.729 17.761 1.00 93.88 118 ILE A N 1
ATOM 943 C CA . ILE A 1 118 ? -7.516 -2.279 17.886 1.00 93.88 118 ILE A CA 1
ATOM 944 C C . ILE A 1 118 ? -6.197 -1.568 18.207 1.00 93.88 118 ILE A C 1
ATOM 946 O O . ILE A 1 118 ? -5.845 -0.602 17.530 1.00 93.88 118 ILE A O 1
ATOM 950 N N . ARG A 1 119 ? -5.441 -2.071 19.195 1.00 92.12 119 ARG A N 1
ATOM 951 C CA . ARG A 1 119 ? -4.135 -1.504 19.570 1.00 92.12 119 ARG A CA 1
ATOM 952 C C . ARG A 1 119 ? -3.134 -1.555 18.419 1.00 92.12 119 ARG A C 1
ATOM 954 O O . ARG A 1 119 ? -2.465 -0.561 18.163 1.00 92.12 119 ARG A O 1
ATOM 961 N N . ALA A 1 120 ? -3.070 -2.672 17.695 1.00 90.69 120 ALA A N 1
ATOM 962 C CA . ALA A 1 120 ? -2.173 -2.820 16.551 1.00 90.69 120 ALA A CA 1
ATOM 963 C C . ALA A 1 120 ? -2.443 -1.764 15.467 1.00 90.69 120 ALA A C 1
ATOM 965 O O . ALA A 1 120 ? -1.505 -1.141 14.970 1.00 90.69 120 ALA A O 1
ATOM 966 N N . TRP A 1 121 ? -3.715 -1.509 15.142 1.00 89.94 121 TRP A N 1
ATOM 967 C CA . TRP A 1 121 ? -4.066 -0.473 14.171 1.00 89.94 121 TRP A CA 1
ATOM 968 C C . TRP A 1 121 ? -3.795 0.948 14.669 1.00 89.94 121 TRP A C 1
ATOM 970 O O . TRP A 1 121 ? -3.390 1.791 13.872 1.00 89.94 121 TRP A O 1
ATOM 980 N N . GLN A 1 122 ? -3.991 1.219 15.962 1.00 89.31 122 GLN A N 1
ATOM 981 C CA . GLN A 1 122 ? -3.636 2.513 16.555 1.00 89.31 122 GLN A CA 1
ATOM 982 C C . GLN A 1 122 ? -2.130 2.771 16.434 1.00 89.31 122 GLN A C 1
ATOM 984 O O . GLN A 1 122 ? -1.729 3.782 15.869 1.00 89.31 122 GLN A O 1
ATOM 989 N N . THR A 1 123 ? -1.298 1.804 16.839 1.00 88.94 123 THR A N 1
ATOM 990 C CA . THR A 1 123 ? 0.166 1.911 16.720 1.00 88.94 123 THR A CA 1
ATOM 991 C C . THR A 1 123 ? 0.632 2.077 15.275 1.00 88.94 123 THR A C 1
ATOM 993 O O . THR A 1 123 ? 1.642 2.729 15.025 1.00 88.94 123 THR A O 1
ATOM 996 N N . TRP A 1 124 ? -0.074 1.473 14.318 1.00 83.06 124 TRP A N 1
ATOM 997 C CA . TRP A 1 124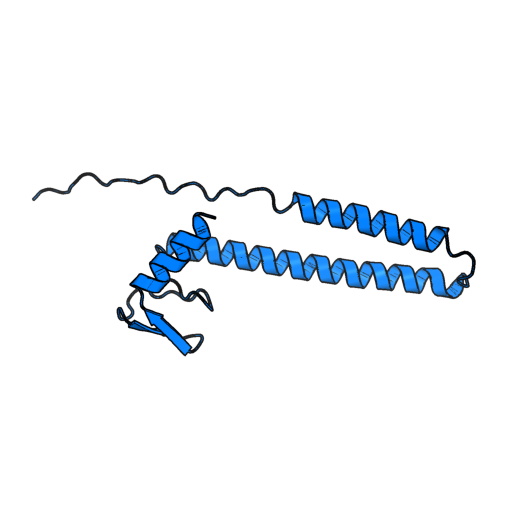 ? 0.270 1.593 12.906 1.00 83.06 124 TRP A CA 1
ATOM 998 C C . TRP A 1 124 ? -0.084 2.966 12.318 1.00 83.06 124 TRP A C 1
ATOM 1000 O O . TRP A 1 124 ? 0.677 3.463 11.497 1.00 83.06 124 TRP A O 1
ATOM 1010 N N . LEU A 1 125 ? -1.197 3.582 12.740 1.00 81.75 125 LEU A N 1
ATOM 1011 C CA . LEU A 1 125 ? -1.582 4.928 12.290 1.00 81.75 125 LEU A CA 1
ATOM 1012 C C . LEU A 1 125 ? -0.785 6.054 12.958 1.00 81.75 125 LEU A C 1
ATOM 1014 O O . LEU A 1 125 ? -0.689 7.133 12.381 1.00 81.75 125 LEU A O 1
ATOM 1018 N N . ASP A 1 126 ? -0.231 5.816 14.146 1.00 82.00 126 ASP A N 1
ATOM 1019 C CA . ASP A 1 126 ? 0.588 6.804 14.860 1.00 82.00 126 ASP A CA 1
ATOM 1020 C C . ASP A 1 126 ? 2.032 6.910 14.318 1.00 82.00 126 ASP A C 1
ATOM 1022 O O . ASP A 1 126 ? 2.790 7.769 14.771 1.00 82.00 126 ASP A O 1
ATOM 1026 N N . ARG A 1 127 ? 2.431 6.044 13.376 1.00 70.94 127 ARG A N 1
ATOM 1027 C CA . ARG A 1 127 ? 3.777 5.991 12.782 1.00 70.94 127 ARG A CA 1
ATOM 1028 C C . ARG A 1 127 ? 3.844 6.730 11.447 1.00 70.94 127 ARG A C 1
ATOM 1030 O O . ARG A 1 127 ? 4.852 7.444 11.250 1.00 70.94 127 ARG A O 1
#

Sequence (127 aa):
MGRGPGHDKKLPRPGVLPTLRPVVAAWVFSTQVVLYVAYVHDEIPWRWRSSVIVIAWGLFGAAGVLTFLWDRRRLQVERRVVQLRFRACTECGYSLHGVAQEGKCPECGARYELDRTIRAWQTWLDR

Radius of gyration: 23.38 Å; Cα contacts (8 Å, |Δi|>4): 66; chains: 1; bounding box: 60×34×67 Å